Protein AF-A0A6G7Y6J0-F1 (afdb_monomer_lite)

Secondary structure (DSSP, 8-state):
-------------TTTHHHHHHHHHHHHHHHHHHTT--HHHHHHHHHHHHHHHT-

Structure (mmCIF, N/CA/C/O backbone):
data_AF-A0A6G7Y6J0-F1
#
_entry.id   AF-A0A6G7Y6J0-F1
#
loop_
_atom_site.group_PDB
_atom_site.id
_atom_site.type_symbol
_atom_site.label_atom_id
_atom_site.label_alt_id
_atom_site.label_comp_id
_atom_site.label_asym_id
_atom_site.label_entity_id
_atom_site.label_seq_id
_atom_site.pdbx_PDB_ins_code
_atom_site.Cartn_x
_atom_site.Cartn_y
_atom_site.Cartn_z
_atom_site.occupancy
_atom_site.B_iso_or_equiv
_atom_site.auth_seq_id
_atom_site.auth_comp_id
_atom_site.auth_asym_id
_atom_site.auth_atom_id
_atom_site.pdbx_PDB_model_num
ATOM 1 N N . MET A 1 1 ? 10.405 22.805 30.857 1.00 52.03 1 MET A N 1
ATOM 2 C CA . MET A 1 1 ? 9.472 23.680 30.117 1.00 52.03 1 MET A CA 1
ATOM 3 C C . MET A 1 1 ? 10.134 23.955 28.788 1.00 52.03 1 MET A C 1
ATOM 5 O O . MET A 1 1 ? 11.339 24.163 28.837 1.00 52.03 1 MET A O 1
ATOM 9 N N . GLU A 1 2 ? 9.365 23.905 27.693 1.00 49.62 2 GLU A N 1
ATOM 10 C CA . GLU A 1 2 ? 9.767 23.669 26.285 1.00 49.62 2 GLU A CA 1
ATOM 11 C C . GLU A 1 2 ? 9.755 22.155 25.989 1.00 49.62 2 GLU A C 1
ATOM 13 O O . GLU A 1 2 ? 10.713 21.459 26.306 1.00 49.62 2 GLU A O 1
ATOM 18 N N . ASP A 1 3 ? 8.625 21.499 25.696 1.00 51.03 3 ASP A N 1
ATOM 19 C CA . ASP A 1 3 ? 7.578 21.688 24.665 1.00 51.03 3 ASP A CA 1
ATOM 20 C C . ASP A 1 3 ? 8.074 21.512 23.215 1.00 51.03 3 ASP A C 1
ATOM 22 O O . ASP A 1 3 ? 8.819 22.333 22.690 1.00 51.03 3 ASP A O 1
ATOM 26 N N . THR A 1 4 ? 7.573 20.409 22.635 1.00 61.16 4 THR A N 1
ATOM 27 C CA . THR A 1 4 ? 7.309 20.077 21.222 1.00 61.16 4 THR A CA 1
ATOM 28 C C . THR A 1 4 ? 8.465 19.859 20.236 1.00 61.16 4 THR A C 1
ATOM 30 O O . THR A 1 4 ? 9.004 20.783 19.629 1.00 61.16 4 THR A O 1
ATOM 33 N N . ARG A 1 5 ? 8.706 18.578 19.910 1.00 46.09 5 ARG A N 1
ATOM 34 C CA . ARG A 1 5 ? 9.011 18.167 18.531 1.00 46.09 5 ARG A CA 1
ATOM 35 C C . ARG A 1 5 ? 8.664 16.695 18.286 1.00 46.09 5 ARG A C 1
ATOM 37 O O . ARG A 1 5 ? 9.468 15.818 18.557 1.00 46.09 5 ARG A O 1
ATOM 44 N N . ASP A 1 6 ? 7.450 16.504 17.775 1.00 48.12 6 ASP A N 1
ATOM 45 C CA . ASP A 1 6 ? 7.094 15.466 16.802 1.00 48.12 6 ASP A CA 1
ATOM 46 C C . ASP A 1 6 ? 7.397 13.998 17.149 1.00 48.12 6 ASP A C 1
ATOM 48 O O . ASP A 1 6 ? 8.037 13.284 16.390 1.00 48.12 6 ASP A O 1
ATOM 52 N N . ASP A 1 7 ? 6.823 13.516 18.249 1.00 44.03 7 ASP A N 1
ATOM 53 C CA . ASP A 1 7 ? 6.336 12.132 18.320 1.00 44.03 7 ASP A CA 1
ATOM 54 C C . ASP A 1 7 ? 4.847 12.153 17.929 1.00 44.03 7 ASP A C 1
ATOM 56 O O . ASP A 1 7 ? 3.951 11.953 18.747 1.00 44.03 7 ASP A O 1
ATOM 60 N N . VAL A 1 8 ? 4.558 12.485 16.667 1.00 51.03 8 VAL A N 1
ATOM 61 C CA . VAL A 1 8 ? 3.235 12.259 16.053 1.00 51.03 8 VAL A CA 1
ATOM 62 C C . VAL A 1 8 ? 3.233 10.859 15.422 1.00 51.03 8 VAL A C 1
ATOM 64 O O . VAL A 1 8 ? 2.836 10.673 14.282 1.00 51.03 8 VAL A O 1
ATOM 67 N N . GLU A 1 9 ? 3.718 9.855 16.153 1.00 53.59 9 GLU A N 1
ATOM 68 C CA . GLU A 1 9 ? 3.522 8.435 15.811 1.00 53.59 9 GLU A CA 1
ATOM 69 C C . GLU A 1 9 ? 2.535 7.752 16.776 1.00 53.59 9 GLU A C 1
ATOM 71 O O . GLU A 1 9 ? 2.359 6.540 16.746 1.00 53.59 9 GLU A O 1
ATOM 76 N N . ASP A 1 10 ? 1.829 8.536 17.602 1.00 53.88 10 ASP A N 1
ATOM 77 C CA . ASP A 1 10 ? 0.705 8.080 18.430 1.00 53.88 10 ASP A CA 1
ATOM 78 C C . ASP A 1 10 ? -0.569 8.846 18.035 1.00 53.88 10 ASP A C 1
ATOM 80 O O . ASP A 1 10 ? -1.130 9.627 18.803 1.00 53.88 10 ASP A O 1
ATOM 84 N N . VAL A 1 11 ? -1.012 8.706 16.780 1.00 45.38 11 VAL A N 1
ATOM 85 C CA . VAL A 1 11 ? -2.310 9.253 16.348 1.00 45.38 11 VAL A CA 1
ATOM 86 C C . VAL A 1 11 ? -3.208 8.143 15.846 1.00 45.38 11 VAL A C 1
ATOM 88 O O . VAL A 1 11 ? -3.366 7.898 14.656 1.00 45.38 11 VAL A O 1
ATOM 91 N N . GLY A 1 12 ? -3.890 7.567 16.828 1.00 42.78 12 GLY A N 1
ATOM 92 C CA . GLY A 1 12 ? -5.173 6.925 16.640 1.00 42.78 12 GLY A CA 1
ATOM 93 C C . GLY A 1 12 ? -5.043 5.416 16.567 1.00 42.78 12 GLY A C 1
ATOM 94 O O . GLY A 1 12 ? -4.324 4.863 15.750 1.00 42.78 12 GLY A O 1
ATOM 95 N N . GLY A 1 13 ? -5.743 4.756 17.487 1.00 43.69 13 GLY A N 1
ATOM 96 C CA . GLY A 1 13 ? -5.776 3.308 17.588 1.00 43.69 13 GLY A CA 1
ATOM 97 C C . GLY A 1 13 ? -6.310 2.612 16.325 1.00 43.69 13 GLY A C 1
ATOM 98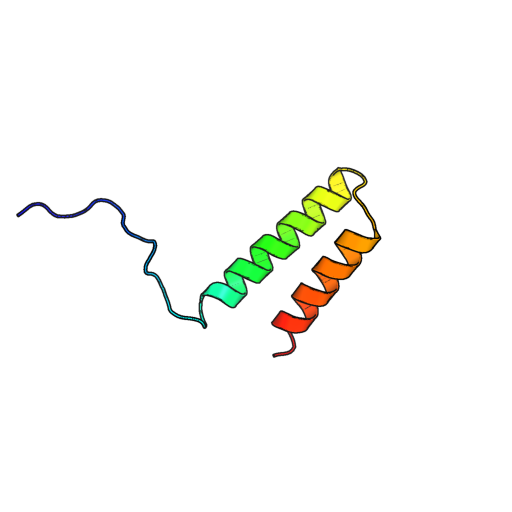 O O . GLY A 1 13 ? -6.570 3.259 15.318 1.00 43.69 13 GLY A O 1
ATOM 99 N N . PRO A 1 14 ? -6.588 1.300 16.405 1.00 50.72 14 PRO A N 1
ATOM 100 C CA . PRO A 1 14 ? -6.720 0.362 15.273 1.00 50.72 14 PRO A CA 1
ATOM 101 C C . PRO A 1 14 ? -7.833 0.648 14.237 1.00 50.72 14 PRO A C 1
ATOM 103 O O . PRO A 1 14 ? -8.134 -0.201 13.402 1.00 50.72 14 PRO A O 1
ATOM 106 N N . LEU A 1 15 ? -8.490 1.805 14.306 1.00 51.31 15 LEU A N 1
ATOM 107 C CA . LEU A 1 15 ? -9.548 2.280 13.423 1.00 51.31 15 LEU A CA 1
ATOM 108 C C . LEU A 1 15 ? -9.108 3.441 12.507 1.00 51.31 15 LEU A C 1
ATOM 110 O O . LEU A 1 15 ? -9.790 3.688 11.517 1.00 51.31 15 LEU A O 1
ATOM 114 N N . THR A 1 16 ? -8.009 4.149 12.798 1.00 54.69 16 THR A N 1
ATOM 115 C CA . THR A 1 16 ? -7.474 5.230 11.936 1.00 54.69 16 THR A CA 1
ATOM 116 C C . THR A 1 16 ? -6.430 4.753 10.934 1.00 54.69 16 THR A C 1
ATOM 118 O O . THR A 1 16 ? -6.208 5.436 9.940 1.00 54.69 16 THR A O 1
ATOM 121 N N . ASP A 1 17 ? -5.857 3.565 11.129 1.00 65.69 17 ASP A N 1
ATOM 122 C CA . ASP A 1 17 ? -4.914 2.973 10.176 1.00 65.69 17 ASP A CA 1
ATOM 123 C C . ASP A 1 17 ? -5.586 2.492 8.889 1.00 65.69 17 ASP A C 1
ATOM 125 O O . ASP A 1 17 ? -4.973 2.525 7.834 1.00 65.69 17 ASP A O 1
ATOM 129 N N . VAL A 1 18 ? -6.853 2.065 8.930 1.00 70.31 18 VAL A N 1
ATOM 130 C CA . VAL A 1 18 ? -7.544 1.485 7.761 1.00 70.31 18 VAL A CA 1
ATOM 131 C C . VAL A 1 18 ? -7.539 2.404 6.527 1.00 70.31 18 VAL A C 1
ATOM 133 O O . VAL A 1 18 ? -7.178 1.916 5.456 1.00 70.31 18 VAL A O 1
ATOM 136 N N . PRO A 1 19 ? -7.894 3.705 6.616 1.00 77.06 19 PRO A N 1
ATOM 137 C CA . PRO A 1 19 ? -7.789 4.604 5.467 1.00 77.06 19 PRO A CA 1
ATOM 138 C C . PRO A 1 19 ? -6.342 4.805 4.995 1.00 77.06 19 PRO A C 1
ATOM 140 O O . PRO A 1 19 ? -6.112 4.777 3.791 1.00 77.06 19 PRO A O 1
ATOM 143 N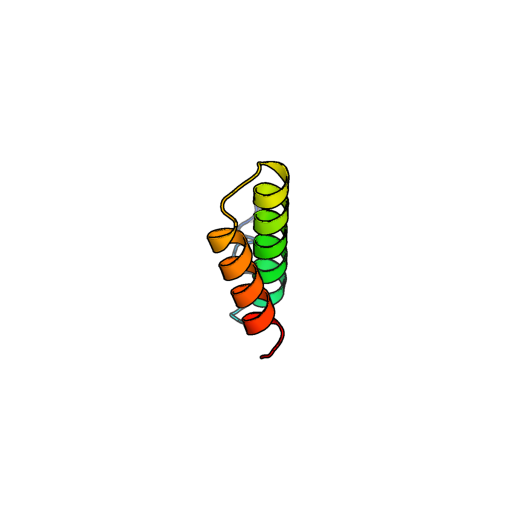 N . LEU A 1 20 ? -5.369 4.915 5.909 1.00 80.94 20 LEU A N 1
ATOM 144 C CA . LEU A 1 20 ? -3.948 5.053 5.555 1.00 80.94 20 LEU A CA 1
ATOM 145 C C . LEU A 1 20 ? -3.398 3.802 4.857 1.00 80.94 20 LEU A C 1
ATOM 147 O O . LEU A 1 20 ? -2.686 3.911 3.864 1.00 80.94 20 LEU A O 1
ATOM 151 N N . ILE A 1 21 ? -3.773 2.613 5.333 1.00 84.19 21 ILE A N 1
ATOM 152 C CA . ILE A 1 21 ? -3.420 1.328 4.720 1.00 84.19 21 ILE A CA 1
ATOM 153 C C . ILE A 1 21 ? -4.024 1.237 3.315 1.00 84.19 21 ILE A C 1
ATOM 155 O O . ILE A 1 21 ? -3.374 0.759 2.390 1.00 84.19 21 ILE A O 1
ATOM 159 N N . LEU A 1 22 ? -5.260 1.707 3.129 1.00 86.00 22 LEU A N 1
ATOM 160 C CA . LEU A 1 22 ? -5.908 1.707 1.822 1.00 86.00 22 LEU A CA 1
ATOM 161 C C . LEU A 1 22 ? -5.193 2.634 0.827 1.00 86.00 22 LEU A C 1
ATOM 163 O O . LEU A 1 22 ? -4.997 2.258 -0.327 1.00 86.00 22 LEU A O 1
ATOM 167 N N . GLU A 1 23 ? -4.806 3.833 1.271 1.00 86.75 23 GLU A N 1
ATOM 168 C CA . GLU A 1 23 ? -4.041 4.787 0.461 1.00 86.75 23 GLU A CA 1
ATOM 169 C C . GLU A 1 23 ? -2.670 4.221 0.064 1.00 86.75 23 GLU A C 1
ATOM 171 O O . GLU A 1 23 ? -2.279 4.328 -1.100 1.00 86.75 23 GLU A O 1
ATOM 176 N N . ASP A 1 24 ? -1.979 3.555 0.991 1.00 88.94 24 ASP A N 1
ATOM 177 C CA . ASP A 1 24 ? -0.695 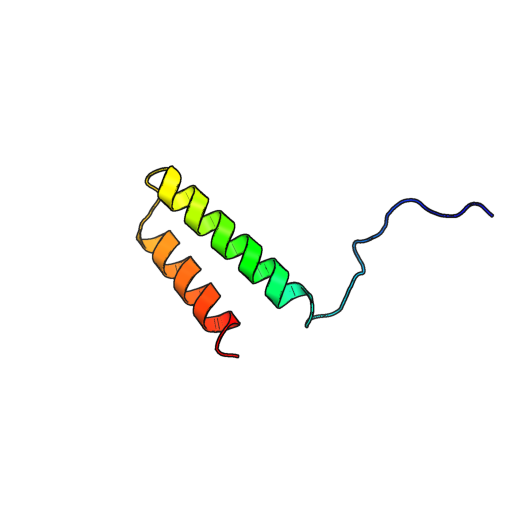2.902 0.728 1.00 88.94 24 ASP A CA 1
ATOM 178 C C . ASP A 1 24 ? -0.821 1.763 -0.301 1.00 88.94 24 ASP A C 1
ATOM 180 O O . ASP A 1 24 ? -0.092 1.735 -1.294 1.00 88.94 24 ASP A O 1
ATOM 184 N N . LEU A 1 25 ? -1.812 0.878 -0.144 1.00 89.75 25 LEU A N 1
ATOM 185 C CA . LEU A 1 25 ? -2.067 -0.221 -1.084 1.00 89.75 25 LEU A CA 1
ATOM 186 C C . LEU A 1 25 ? -2.382 0.283 -2.501 1.00 89.75 25 LEU A C 1
ATOM 188 O O . LEU A 1 25 ? -1.887 -0.270 -3.485 1.00 89.75 25 LEU A O 1
ATOM 192 N N . LEU A 1 26 ? -3.191 1.340 -2.624 1.00 90.19 26 LEU A N 1
ATOM 193 C CA . LEU A 1 26 ? -3.501 1.954 -3.918 1.00 90.19 26 LEU A CA 1
ATOM 194 C C . LEU A 1 26 ? -2.254 2.567 -4.567 1.00 90.19 26 LEU A C 1
ATOM 196 O O . LEU A 1 26 ? -2.075 2.431 -5.779 1.00 90.19 26 LEU A O 1
ATOM 200 N N . CYS A 1 27 ? -1.378 3.182 -3.770 1.00 91.38 27 CYS A N 1
ATOM 201 C CA . CYS A 1 27 ? -0.102 3.720 -4.234 1.00 91.38 27 CYS A CA 1
ATOM 202 C C . CYS A 1 27 ? 0.815 2.608 -4.773 1.00 91.38 27 CYS A C 1
ATOM 204 O O . CYS A 1 27 ? 1.331 2.718 -5.886 1.00 91.38 27 CYS A O 1
ATOM 206 N N . GLN A 1 28 ? 0.940 1.491 -4.047 1.00 90.75 28 GLN A N 1
ATOM 207 C CA . GLN A 1 28 ? 1.721 0.328 -4.487 1.00 90.75 28 GLN A CA 1
ATOM 208 C C . GLN A 1 28 ? 1.184 -0.278 -5.792 1.00 90.75 28 GLN A C 1
ATOM 210 O O . GLN A 1 28 ? 1.957 -0.619 -6.688 1.00 90.75 28 GLN A O 1
ATOM 215 N N . ILE A 1 29 ? -0.143 -0.382 -5.938 1.00 90.31 29 ILE A N 1
ATOM 216 C CA . ILE A 1 29 ? -0.774 -0.843 -7.184 1.00 90.31 29 ILE A CA 1
ATOM 217 C C . ILE A 1 29 ? -0.425 0.093 -8.345 1.00 90.31 29 ILE A C 1
ATOM 219 O O . ILE A 1 29 ? -0.129 -0.376 -9.445 1.00 90.31 29 ILE A O 1
ATOM 223 N N . GLU A 1 30 ? -0.475 1.408 -8.135 1.00 91.06 30 GLU A N 1
ATOM 224 C CA . GLU A 1 30 ? -0.160 2.387 -9.176 1.00 91.06 30 GLU A CA 1
ATOM 225 C C . GLU A 1 30 ? 1.318 2.326 -9.588 1.00 91.06 30 GLU A C 1
ATOM 227 O O . GLU A 1 30 ? 1.616 2.309 -10.785 1.00 91.06 30 GLU A O 1
ATOM 232 N N . GLU A 1 31 ? 2.233 2.186 -8.625 1.00 92.12 31 GLU A N 1
ATOM 233 C CA . GLU A 1 31 ? 3.666 2.004 -8.877 1.00 92.12 31 GLU A CA 1
ATOM 234 C C . GLU A 1 31 ? 3.951 0.719 -9.669 1.00 92.12 31 GLU A C 1
ATOM 236 O O . GLU A 1 31 ? 4.664 0.741 -10.679 1.00 92.12 31 GLU A O 1
ATOM 241 N N . LEU A 1 32 ? 3.348 -0.401 -9.266 1.00 91.00 32 LEU A N 1
ATOM 242 C CA . LEU A 1 32 ? 3.491 -1.674 -9.970 1.00 91.00 32 LEU A CA 1
ATOM 243 C C . LEU A 1 32 ? 2.923 -1.589 -11.388 1.00 91.00 32 LEU A C 1
ATOM 245 O O . LEU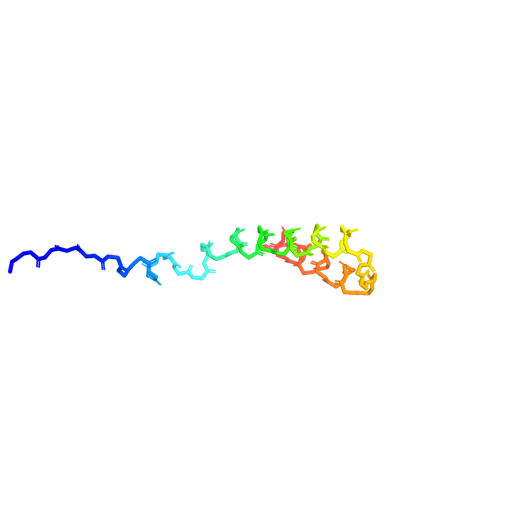 A 1 32 ? 3.561 -2.030 -12.338 1.00 91.00 32 LEU A O 1
ATOM 249 N N . ARG A 1 33 ? 1.770 -0.945 -11.589 1.00 89.75 33 ARG A N 1
ATOM 250 C CA . ARG A 1 33 ? 1.221 -0.739 -12.940 1.00 89.75 33 ARG A CA 1
ATOM 251 C C . ARG A 1 33 ? 2.099 0.173 -13.798 1.00 89.75 33 ARG A C 1
ATOM 253 O O . ARG A 1 33 ? 2.163 -0.028 -15.008 1.00 89.75 33 ARG A O 1
ATOM 260 N N . ALA A 1 34 ? 2.768 1.157 -13.199 1.00 91.88 34 ALA A N 1
ATOM 261 C CA . ALA A 1 34 ? 3.675 2.058 -13.907 1.00 91.88 34 ALA A CA 1
ATOM 262 C C . ALA A 1 34 ? 4.994 1.382 -14.315 1.00 91.88 34 ALA A C 1
ATOM 264 O O . ALA A 1 34 ? 5.609 1.780 -15.306 1.00 91.88 34 ALA A O 1
ATOM 265 N N . THR A 1 35 ? 5.427 0.366 -13.569 1.00 92.25 35 THR A N 1
ATOM 266 C CA . THR A 1 35 ? 6.703 -0.337 -13.774 1.00 92.25 35 THR A CA 1
ATOM 267 C C . THR A 1 35 ? 6.577 -1.651 -14.549 1.00 92.25 35 THR A C 1
ATOM 269 O O . THR A 1 35 ? 7.579 -2.342 -14.708 1.00 92.25 35 THR A O 1
ATOM 272 N N . ASP A 1 36 ? 5.384 -1.976 -15.068 1.00 87.81 36 ASP A N 1
ATOM 273 C CA . ASP A 1 36 ? 5.061 -3.307 -15.621 1.00 87.81 36 ASP A CA 1
ATOM 274 C C . ASP A 1 36 ? 5.355 -4.424 -14.598 1.00 87.81 36 ASP A C 1
ATOM 276 O O . ASP A 1 36 ? 5.920 -5.474 -14.895 1.00 87.81 36 ASP A O 1
ATOM 280 N N . GLY A 1 37 ? 5.026 -4.133 -13.340 1.00 83.31 37 GLY A N 1
ATOM 281 C CA . GLY A 1 37 ? 5.169 -5.019 -12.201 1.00 83.31 37 GLY A CA 1
ATOM 282 C C . GLY A 1 37 ? 4.252 -6.235 -12.278 1.00 83.31 37 GLY A C 1
ATOM 283 O O . GLY A 1 37 ? 3.351 -6.342 -13.112 1.00 83.31 37 GLY A O 1
ATOM 284 N N . ASP A 1 38 ? 4.505 -7.172 -11.374 1.00 93.06 38 ASP A N 1
ATOM 285 C CA . ASP A 1 38 ? 3.897 -8.494 -11.414 1.00 93.06 38 ASP A CA 1
ATOM 286 C C . ASP A 1 38 ? 2.366 -8.434 -11.260 1.00 93.06 38 ASP A C 1
ATOM 288 O O . ASP A 1 38 ? 1.829 -7.861 -10.304 1.00 93.06 38 ASP A O 1
ATOM 292 N N . VAL A 1 39 ? 1.651 -9.025 -12.221 1.00 89.75 39 VAL A N 1
ATOM 293 C CA . VAL A 1 39 ? 0.183 -8.965 -12.284 1.00 89.75 39 VAL A CA 1
ATOM 294 C C . VAL A 1 39 ? -0.445 -9.718 -11.111 1.00 89.75 39 VAL A C 1
ATOM 296 O O . VAL A 1 39 ? -1.484 -9.288 -10.608 1.00 89.75 39 VAL A O 1
ATOM 299 N N . ASP A 1 40 ? 0.197 -10.789 -10.636 1.00 92.19 40 ASP A N 1
ATOM 300 C CA . ASP A 1 40 ? -0.248 -11.532 -9.456 1.00 92.19 40 ASP A CA 1
ATOM 301 C C . ASP A 1 40 ? -0.166 -10.669 -8.186 1.00 92.19 40 ASP A C 1
ATOM 303 O O . ASP A 1 40 ? -1.079 -10.693 -7.361 1.00 92.19 40 ASP A O 1
ATOM 307 N N . VAL A 1 41 ? 0.872 -9.834 -8.055 1.00 89.50 41 VAL A N 1
ATOM 308 C CA . VAL A 1 41 ? 1.034 -8.926 -6.905 1.00 89.50 41 VAL A CA 1
ATOM 309 C C . VAL A 1 41 ? -0.006 -7.808 -6.940 1.00 89.50 41 VAL A C 1
ATOM 311 O O . VAL A 1 41 ? -0.615 -7.496 -5.920 1.00 89.50 41 VAL A O 1
ATOM 314 N N . ILE A 1 42 ? -0.273 -7.239 -8.118 1.00 91.19 42 ILE A N 1
ATOM 315 C CA . ILE A 1 42 ? -1.334 -6.236 -8.290 1.00 91.19 42 ILE A CA 1
ATOM 316 C C . ILE A 1 42 ? -2.705 -6.824 -7.918 1.00 91.19 42 ILE A C 1
ATOM 318 O O . ILE A 1 42 ? -3.509 -6.155 -7.266 1.00 91.19 42 ILE A O 1
ATOM 322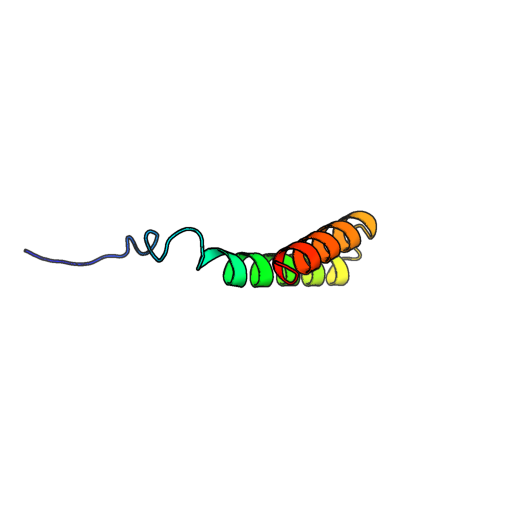 N N . ALA A 1 43 ? -2.978 -8.068 -8.323 1.00 92.31 43 ALA A N 1
ATOM 323 C CA . ALA A 1 43 ? -4.222 -8.755 -7.994 1.00 92.31 43 ALA A CA 1
ATOM 324 C C . ALA A 1 43 ? -4.364 -9.013 -6.484 1.00 92.31 43 ALA A C 1
ATOM 326 O O . ALA A 1 43 ? -5.452 -8.821 -5.938 1.00 92.31 43 ALA A O 1
ATOM 327 N N . ASP A 1 44 ? -3.278 -9.390 -5.806 1.00 93.12 44 ASP A N 1
ATOM 328 C CA . ASP A 1 44 ? -3.261 -9.590 -4.355 1.00 93.12 44 ASP A CA 1
ATOM 329 C C . ASP A 1 44 ? -3.525 -8.279 -3.594 1.00 93.12 44 ASP A C 1
ATOM 331 O O . ASP A 1 44 ? -4.407 -8.224 -2.735 1.00 93.12 44 ASP A O 1
ATOM 335 N N . LEU A 1 45 ? -2.857 -7.186 -3.978 1.00 91.19 45 LEU A N 1
ATOM 336 C CA . LEU A 1 45 ? -3.069 -5.865 -3.375 1.00 91.19 45 LEU A CA 1
ATOM 337 C C . LEU A 1 45 ? -4.513 -5.371 -3.565 1.00 91.19 45 LEU A C 1
ATOM 339 O O . LEU A 1 45 ? -5.115 -4.843 -2.630 1.00 91.19 45 LEU A O 1
ATOM 343 N N . LEU A 1 46 ? -5.109 -5.582 -4.744 1.00 90.12 46 LEU A N 1
ATOM 344 C CA . LEU A 1 46 ? -6.519 -5.255 -4.992 1.00 90.12 46 LEU A CA 1
ATOM 345 C C . LEU A 1 46 ? -7.467 -6.073 -4.103 1.00 90.12 46 LEU A C 1
ATOM 347 O O . LEU A 1 46 ? -8.445 -5.528 -3.590 1.00 90.12 46 LEU A O 1
ATOM 351 N N . ALA A 1 47 ? -7.170 -7.356 -3.882 1.00 91.88 47 ALA A N 1
ATOM 352 C CA . ALA A 1 47 ? -7.947 -8.198 -2.977 1.00 91.88 47 ALA A CA 1
ATOM 353 C C . ALA A 1 47 ? -7.849 -7.716 -1.519 1.00 91.88 47 ALA A C 1
ATOM 355 O O . ALA A 1 47 ? -8.842 -7.744 -0.791 1.00 91.88 47 ALA A O 1
ATOM 356 N N . GLN A 1 48 ? -6.682 -7.220 -1.094 1.00 89.75 48 GLN A N 1
ATOM 357 C CA . GLN A 1 48 ? -6.501 -6.618 0.230 1.00 89.75 48 GLN A CA 1
ATOM 358 C C . GLN A 1 48 ? -7.305 -5.316 0.387 1.00 89.75 48 GLN A C 1
ATOM 360 O O . GLN A 1 48 ? -7.963 -5.127 1.411 1.00 89.75 48 GLN A O 1
ATOM 365 N N . VAL A 1 49 ? -7.322 -4.456 -0.638 1.00 88.62 49 VAL A N 1
ATOM 366 C CA . VAL A 1 49 ? -8.157 -3.239 -0.679 1.00 88.62 49 VAL A CA 1
ATOM 367 C C . VAL A 1 49 ? -9.641 -3.596 -0.547 1.00 88.62 49 VAL A C 1
ATOM 369 O O . VAL A 1 49 ? -10.344 -3.000 0.268 1.00 88.62 49 VAL A O 1
ATOM 372 N N . GLU A 1 50 ? -10.121 -4.597 -1.291 1.00 88.88 50 GLU A N 1
ATOM 373 C CA . GLU A 1 50 ? -11.518 -5.048 -1.228 1.00 88.88 50 GLU A CA 1
ATOM 374 C C . GLU A 1 50 ? -11.875 -5.625 0.154 1.00 88.88 50 GLU A C 1
ATOM 376 O O . GLU A 1 50 ? -12.940 -5.330 0.702 1.00 88.88 50 GLU A O 1
ATOM 381 N N . LEU A 1 51 ? -10.959 -6.380 0.767 1.00 88.88 51 LEU A N 1
ATOM 382 C CA . LEU A 1 51 ? -11.127 -6.932 2.113 1.00 88.88 51 LEU A CA 1
ATOM 383 C C . LEU A 1 51 ? -11.230 -5.835 3.183 1.00 88.88 51 LEU A C 1
ATOM 385 O O . LEU A 1 51 ? -12.001 -5.977 4.133 1.00 88.88 51 LEU A O 1
ATOM 389 N N . LEU A 1 52 ? -10.476 -4.745 3.029 1.00 84.38 52 LEU A N 1
ATOM 390 C CA . LEU A 1 52 ? -10.513 -3.589 3.928 1.00 84.38 52 LEU A CA 1
ATOM 391 C C . LEU A 1 52 ? -11.759 -2.715 3.712 1.00 84.38 52 LEU A C 1
ATOM 393 O O . LEU A 1 52 ? -12.273 -2.156 4.676 1.00 84.38 52 LEU A O 1
ATOM 397 N N . GLN A 1 53 ? -12.266 -2.616 2.479 1.00 80.94 53 GLN A N 1
ATOM 398 C CA . GLN A 1 53 ? -13.487 -1.866 2.144 1.00 80.94 53 GLN A CA 1
ATOM 399 C C . GLN A 1 53 ? -14.784 -2.609 2.498 1.00 80.94 53 GLN A C 1
ATOM 401 O O . GLN A 1 53 ? -15.808 -1.975 2.749 1.00 80.94 53 GLN A O 1
ATOM 406 N N . GLY A 1 54 ? -14.765 -3.943 2.485 1.00 72.94 54 GLY A N 1
ATOM 407 C CA . GLY A 1 54 ? -15.927 -4.799 2.741 1.00 72.94 54 GLY A CA 1
ATOM 408 C C . GLY A 1 54 ? -16.186 -5.133 4.214 1.00 72.94 54 GLY A C 1
ATOM 409 O O . GLY A 1 54 ? -16.996 -6.023 4.489 1.00 72.94 54 GLY A O 1
ATOM 410 N N . ARG A 1 55 ? -15.494 -4.477 5.150 1.0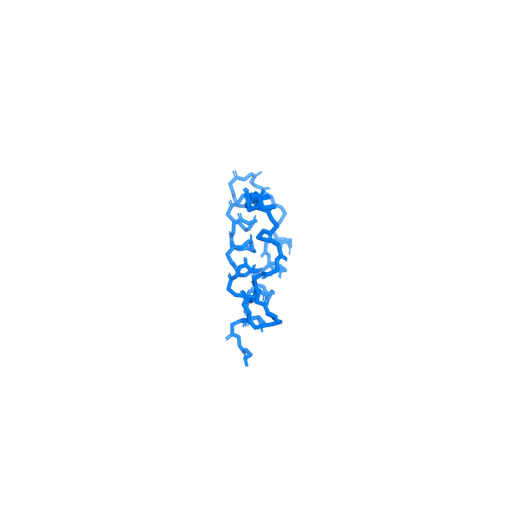0 54.06 55 ARG A N 1
ATOM 411 C CA . ARG A 1 55 ? -15.532 -4.756 6.591 1.00 54.06 55 ARG A CA 1
ATOM 412 C C . ARG A 1 55 ? -16.200 -3.631 7.375 1.00 54.06 55 ARG A C 1
ATOM 414 O O . ARG A 1 55 ? -16.904 -3.970 8.352 1.00 54.06 55 ARG A O 1
#

pLDDT: mean 75.88, std 18.16, range [42.78, 93.12]

Organism: NCBI:txid2714937

Radius of gyration: 15.94 Å; chains: 1; bounding box: 26×35×46 Å

Sequence (55 aa):
MEDTRDDVEDVGGPLTDVPLILEDLLCQIEELRATDGDVDVIADLLAQVELLQGR

Foldseek 3Di:
DDDDDDPPVPPDPPPVCLVVLLVVLVVVLVVCVVVVHDPVSNVVSVVVNVVSVVD